Protein AF-A0A7S4G9K7-F1 (afdb_monomer_lite)

InterPro domains:
  IPR003690 Transcription termination factor, mitochondrial/chloroplastic [PF02536] (16-98)
  IPR003690 Transcription termination factor, mitochondrial/chloroplastic [SM00733] (19-49)
  IPR003690 Transcription termination factor, mitochondrial/chloroplastic [SM00733] (51-81)
  IPR003690 Transcriptio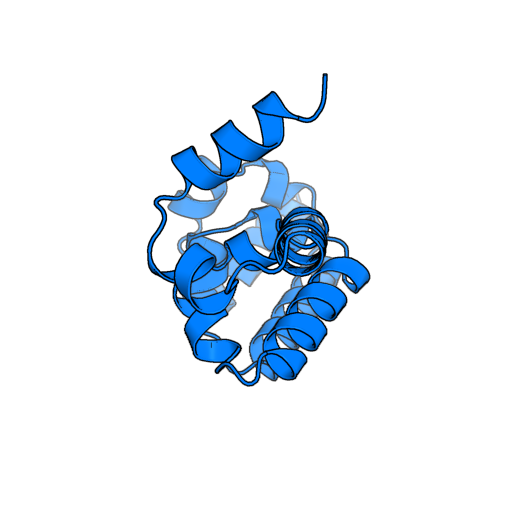n termination factor, mitochondrial/chloroplastic [SM00733] (83-108)
  IPR038538 MTERF superfamily, mitochondrial/chloroplastic [G3DSA:1.25.70.10] (1-130)

Radius of gyration: 15.68 Å; chains: 1; bounding box: 38×39×38 Å

Structure (mmCIF, N/CA/C/O backbone):
data_AF-A0A7S4G9K7-F1
#
_entry.id   AF-A0A7S4G9K7-F1
#
loop_
_atom_site.group_PDB
_atom_site.id
_atom_site.type_symbol
_atom_site.label_atom_id
_atom_site.label_alt_id
_atom_site.label_comp_id
_atom_site.label_asym_id
_atom_site.label_entity_id
_atom_site.label_seq_id
_atom_site.pdbx_PDB_ins_code
_atom_site.Cartn_x
_atom_site.Cartn_y
_atom_site.Cartn_z
_atom_site.occupancy
_atom_site.B_iso_or_equiv
_atom_site.auth_seq_id
_atom_site.auth_comp_id
_atom_site.auth_asym_id
_atom_site.auth_atom_id
_atom_site.pdbx_PDB_model_num
ATOM 1 N N . MET A 1 1 ? 16.736 5.005 -18.626 1.00 53.62 1 MET A N 1
ATOM 2 C CA . MET A 1 1 ? 16.126 3.741 -19.108 1.00 53.62 1 MET A CA 1
ATOM 3 C C . MET A 1 1 ? 16.351 2.571 -18.154 1.00 53.62 1 MET A C 1
ATOM 5 O O . MET A 1 1 ? 15.453 1.751 -18.030 1.00 53.62 1 MET A O 1
ATOM 9 N N . GLU A 1 2 ? 17.488 2.496 -17.458 1.00 63.41 2 GLU A N 1
ATOM 10 C CA . GLU A 1 2 ? 17.794 1.411 -16.509 1.00 63.41 2 GLU A CA 1
ATOM 11 C C . GLU A 1 2 ? 16.772 1.290 -15.362 1.00 63.41 2 GLU A C 1
ATOM 13 O O . GLU A 1 2 ? 16.274 0.195 -15.109 1.00 63.41 2 GLU A O 1
ATOM 18 N N . ASN A 1 3 ? 16.327 2.419 -14.788 1.00 74.31 3 ASN A N 1
ATOM 19 C CA . ASN A 1 3 ? 15.316 2.414 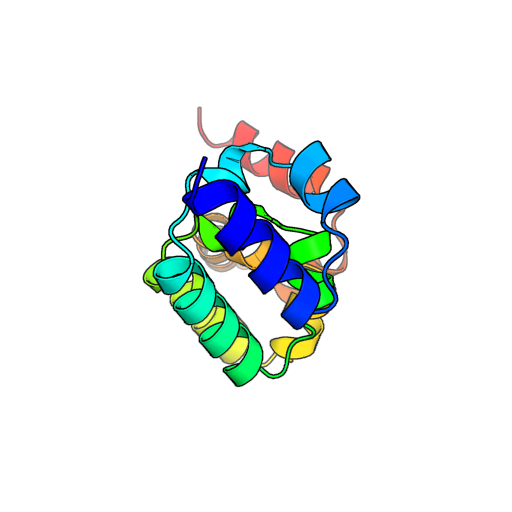-13.719 1.00 74.31 3 ASN A CA 1
ATOM 20 C C . ASN A 1 3 ? 13.961 1.828 -14.166 1.00 74.31 3 ASN A C 1
ATOM 22 O O . ASN A 1 3 ? 13.314 1.118 -13.411 1.00 74.31 3 ASN A O 1
ATOM 26 N N . MET A 1 4 ? 13.556 2.051 -15.424 1.00 84.56 4 MET A N 1
ATOM 27 C CA . MET A 1 4 ? 12.281 1.546 -15.951 1.00 84.56 4 MET A CA 1
ATOM 28 C C . MET A 1 4 ? 12.268 0.014 -16.024 1.00 84.56 4 MET A C 1
ATOM 30 O O . MET A 1 4 ? 11.284 -0.607 -15.634 1.00 84.56 4 MET A O 1
ATOM 34 N N . LYS A 1 5 ? 13.371 -0.602 -16.474 1.00 87.25 5 LYS A N 1
ATOM 35 C CA . LYS A 1 5 ? 13.502 -2.067 -16.507 1.00 87.25 5 LYS A CA 1
ATOM 36 C C . LYS A 1 5 ? 13.488 -2.658 -15.096 1.00 87.25 5 LYS A C 1
ATOM 38 O O . LYS A 1 5 ? 12.790 -3.641 -14.873 1.00 87.25 5 LYS A O 1
ATOM 43 N N . GLY A 1 6 ? 14.196 -2.027 -14.155 1.00 91.00 6 GLY A N 1
ATOM 44 C CA . GLY A 1 6 ? 14.208 -2.436 -12.748 1.00 91.00 6 GLY A CA 1
ATOM 45 C C . GLY A 1 6 ? 12.823 -2.374 -12.100 1.00 91.00 6 GLY A C 1
ATOM 46 O O . GLY A 1 6 ? 12.397 -3.342 -11.479 1.00 91.00 6 GLY A O 1
ATOM 47 N N . THR A 1 7 ? 12.077 -1.283 -12.304 1.00 93.00 7 THR A N 1
ATOM 48 C CA . THR A 1 7 ? 10.702 -1.149 -11.797 1.00 93.00 7 THR A CA 1
ATOM 49 C C . THR A 1 7 ? 9.769 -2.219 -12.364 1.00 93.00 7 THR A C 1
ATOM 51 O O . THR A 1 7 ? 9.006 -2.813 -11.610 1.00 93.00 7 THR A O 1
ATOM 54 N N . VAL A 1 8 ? 9.823 -2.486 -13.675 1.00 93.81 8 VAL A N 1
ATOM 55 C CA . VAL A 1 8 ? 8.956 -3.497 -14.308 1.00 93.81 8 VAL A CA 1
ATOM 56 C C . VAL A 1 8 ? 9.276 -4.901 -13.797 1.00 93.81 8 VAL A C 1
ATOM 58 O O . VAL A 1 8 ? 8.350 -5.639 -13.471 1.00 93.81 8 VAL A O 1
ATOM 61 N N . ALA A 1 9 ? 10.560 -5.258 -13.694 1.00 94.56 9 ALA A N 1
ATOM 62 C CA . ALA A 1 9 ? 10.976 -6.547 -13.140 1.00 94.56 9 ALA A CA 1
ATOM 63 C C . ALA A 1 9 ? 10.495 -6.706 -11.692 1.00 94.56 9 ALA A C 1
ATOM 65 O O . ALA A 1 9 ? 9.885 -7.714 -11.353 1.00 94.56 9 ALA A O 1
ATOM 66 N N . TYR A 1 10 ? 10.673 -5.668 -10.873 1.00 95.19 10 TYR A N 1
ATOM 67 C CA . TYR A 1 10 ? 10.236 -5.697 -9.483 1.00 95.19 10 TYR A CA 1
ATOM 68 C C . TYR A 1 10 ? 8.711 -5.809 -9.341 1.00 95.19 10 TYR A C 1
ATOM 70 O O . TYR A 1 10 ? 8.217 -6.557 -8.509 1.00 95.19 10 TYR A O 1
ATOM 78 N N . PHE A 1 11 ? 7.930 -5.120 -10.175 1.00 95.69 11 PHE A N 1
ATOM 79 C CA . PHE A 1 11 ? 6.473 -5.284 -10.161 1.00 95.69 11 PHE A CA 1
ATOM 80 C C . PHE A 1 11 ? 6.026 -6.678 -10.617 1.00 95.69 11 PHE A C 1
ATOM 82 O O . PHE A 1 11 ? 5.030 -7.176 -10.099 1.00 95.69 11 PHE A O 1
ATOM 89 N N . ALA A 1 12 ? 6.759 -7.324 -11.527 1.00 93.88 12 ALA A N 1
ATOM 90 C CA . ALA A 1 12 ? 6.487 -8.709 -11.897 1.00 93.88 12 ALA A CA 1
ATOM 91 C C . ALA A 1 12 ? 6.740 -9.680 -10.727 1.00 93.88 12 ALA A C 1
ATOM 93 O O . ALA A 1 12 ? 5.936 -10.584 -10.526 1.00 93.88 12 ALA A O 1
ATOM 94 N N . GLU A 1 13 ? 7.792 -9.462 -9.924 1.00 95.38 13 GLU A N 1
ATOM 95 C CA . GLU A 1 13 ? 8.061 -10.241 -8.698 1.00 95.38 13 GLU A CA 1
ATOM 96 C C . GLU A 1 13 ? 6.924 -10.129 -7.668 1.00 95.38 13 GLU A C 1
ATOM 98 O O . GLU A 1 13 ? 6.653 -11.081 -6.944 1.00 95.38 13 GLU A O 1
ATOM 103 N N . LEU A 1 14 ? 6.246 -8.979 -7.618 1.00 94.75 14 LEU A N 1
ATOM 104 C CA . LEU A 1 14 ? 5.129 -8.709 -6.705 1.00 94.75 14 LEU A CA 1
ATOM 105 C C . LEU A 1 14 ? 3.755 -9.091 -7.272 1.00 94.75 14 LEU A C 1
ATOM 107 O O . LEU A 1 14 ? 2.745 -8.727 -6.675 1.00 94.75 14 LEU A O 1
ATOM 111 N N . GLU A 1 15 ? 3.695 -9.723 -8.448 1.00 95.88 15 GLU A N 1
ATOM 112 C CA . GLU A 1 15 ? 2.441 -10.039 -9.153 1.00 95.88 15 GLU A CA 1
ATOM 113 C C . GLU A 1 15 ? 1.535 -8.802 -9.380 1.00 95.88 15 GLU A C 1
ATOM 115 O O . GLU A 1 15 ? 0.303 -8.872 -9.417 1.00 95.88 15 GLU A O 1
ATOM 120 N N . VAL A 1 16 ? 2.150 -7.626 -9.541 1.00 96.38 16 VAL A N 1
ATOM 121 C CA . VAL A 1 16 ? 1.465 -6.353 -9.792 1.00 96.38 16 VAL A CA 1
ATOM 122 C C . VAL A 1 16 ? 1.111 -6.227 -11.276 1.00 96.38 16 VAL A C 1
ATOM 124 O O . VAL A 1 16 ? 1.915 -6.526 -12.159 1.00 96.38 16 VAL A O 1
ATOM 127 N N . ASP A 1 17 ? -0.075 -5.692 -11.574 1.00 96.44 17 ASP A N 1
ATOM 128 C CA . ASP A 1 17 ? -0.473 -5.354 -12.941 1.00 96.44 17 ASP A CA 1
ATOM 129 C C . ASP A 1 17 ? 0.260 -4.078 -13.379 1.00 96.44 17 ASP A C 1
ATOM 131 O O . ASP A 1 17 ? -0.189 -2.944 -13.174 1.00 96.44 17 ASP A O 1
ATOM 135 N N . VAL A 1 18 ? 1.437 -4.284 -13.973 1.00 94.88 18 VAL A N 1
ATOM 136 C CA . VAL A 1 18 ? 2.336 -3.220 -14.430 1.00 94.88 18 VAL A CA 1
ATOM 137 C C . VAL A 1 18 ? 1.623 -2.251 -15.368 1.00 94.88 18 VAL A C 1
ATOM 139 O O . VAL A 1 18 ? 1.781 -1.039 -15.231 1.00 94.88 18 VAL A O 1
ATOM 142 N N . VAL A 1 19 ? 0.817 -2.761 -16.306 1.00 95.06 19 VAL A N 1
ATOM 143 C CA . VAL A 1 19 ? 0.129 -1.933 -17.308 1.00 95.06 19 VAL A CA 1
ATOM 144 C C . VAL A 1 19 ? -0.864 -1.006 -16.618 1.00 95.06 19 VAL A C 1
ATOM 146 O O . VAL A 1 19 ? -0.865 0.204 -16.859 1.00 95.06 19 VAL A O 1
ATOM 149 N N . ARG A 1 20 ? -1.674 -1.547 -15.705 1.00 95.06 20 ARG A N 1
ATOM 150 C CA . ARG A 1 20 ? -2.626 -0.763 -14.915 1.00 95.06 20 ARG A CA 1
ATOM 151 C C . ARG A 1 20 ? -1.933 0.295 -14.062 1.00 95.06 20 ARG A C 1
ATOM 153 O O . ARG A 1 20 ? -2.388 1.440 -14.023 1.00 95.06 20 ARG A O 1
ATOM 160 N N . VAL A 1 21 ? -0.857 -0.074 -13.373 1.00 96.31 21 VAL A N 1
ATOM 161 C CA . VAL A 1 21 ? -0.109 0.826 -12.488 1.00 96.31 21 VAL A CA 1
ATOM 162 C C . VAL A 1 21 ? 0.528 1.971 -13.264 1.00 96.31 21 VAL A C 1
ATOM 164 O O . VAL A 1 21 ? 0.361 3.128 -12.877 1.00 96.31 21 VAL A O 1
ATOM 167 N N . VAL A 1 22 ? 1.190 1.674 -14.382 1.00 94.25 22 VAL A N 1
ATOM 168 C CA . VAL A 1 22 ? 1.850 2.680 -15.225 1.00 94.25 22 VAL A CA 1
ATOM 169 C C . VAL A 1 22 ? 0.834 3.627 -15.854 1.00 94.25 22 VAL A C 1
ATOM 171 O O . VAL A 1 22 ? 1.051 4.834 -15.830 1.00 94.25 22 VAL A O 1
ATOM 174 N N . ASN A 1 23 ? -0.305 3.119 -16.337 1.00 94.88 23 ASN A N 1
ATOM 175 C CA . ASN A 1 23 ? -1.373 3.963 -16.881 1.00 94.88 23 ASN A CA 1
ATOM 176 C C . ASN A 1 23 ? -1.982 4.896 -15.826 1.00 94.88 23 ASN A C 1
ATOM 178 O O . ASN A 1 23 ? -2.415 6.000 -16.150 1.00 94.88 23 ASN A O 1
ATOM 182 N N . LYS A 1 24 ? -2.028 4.461 -14.562 1.00 94.50 24 LYS A N 1
ATOM 183 C CA . LYS A 1 24 ? -2.589 5.250 -13.462 1.00 94.50 24 LYS A CA 1
ATOM 184 C C . LYS A 1 24 ? -1.599 6.260 -12.881 1.00 94.50 24 LYS A C 1
ATOM 186 O O . LYS A 1 24 ? -2.015 7.339 -12.470 1.00 94.50 24 LYS A O 1
ATOM 191 N N . HIS A 1 25 ? -0.322 5.897 -12.789 1.00 94.94 25 HIS A N 1
ATOM 192 C CA . HIS A 1 25 ? 0.714 6.697 -12.133 1.00 94.94 25 HIS A CA 1
ATOM 193 C C . HIS A 1 25 ? 2.072 6.512 -12.828 1.00 94.94 25 HIS A C 1
ATOM 195 O O . HIS A 1 25 ? 2.940 5.815 -12.300 1.00 94.94 25 HIS A O 1
ATOM 201 N N . PRO A 1 26 ? 2.306 7.131 -14.000 1.00 94.06 26 PRO A N 1
ATOM 202 C CA . PRO A 1 26 ? 3.561 6.979 -14.748 1.00 94.06 26 PRO A CA 1
ATOM 203 C C . PRO A 1 26 ? 4.820 7.350 -13.946 1.00 94.06 26 PRO A C 1
ATOM 205 O O . PRO A 1 26 ? 5.917 6.870 -14.232 1.00 94.06 26 PRO A O 1
ATOM 208 N N . GLN A 1 27 ? 4.667 8.175 -12.904 1.00 93.88 27 GLN A N 1
ATOM 209 C CA . GLN A 1 27 ? 5.735 8.588 -11.994 1.00 93.88 27 GLN A CA 1
ATOM 210 C C . GLN A 1 27 ? 6.324 7.427 -11.178 1.00 93.88 27 GLN A C 1
ATOM 212 O O . GLN A 1 27 ? 7.356 7.624 -10.538 1.00 93.88 27 GLN A O 1
ATOM 217 N N . VAL A 1 28 ? 5.739 6.219 -11.216 1.00 94.00 28 VAL A N 1
ATOM 218 C CA . VAL A 1 28 ? 6.359 5.016 -10.628 1.00 94.00 28 VAL A CA 1
ATOM 219 C C . VAL A 1 28 ? 7.797 4.806 -11.104 1.00 94.00 28 VAL A C 1
ATOM 221 O O . VAL A 1 28 ? 8.644 4.434 -10.301 1.00 94.00 28 VAL A O 1
ATOM 224 N N . PHE A 1 29 ? 8.111 5.137 -12.361 1.00 93.62 29 PHE A N 1
ATOM 225 C CA . PHE A 1 29 ? 9.469 5.028 -12.907 1.00 93.62 29 PHE A CA 1
ATOM 226 C C . PHE A 1 29 ? 10.458 6.070 -12.367 1.00 93.62 29 PHE A C 1
ATOM 228 O O . PHE A 1 29 ? 11.648 6.008 -12.675 1.00 93.62 29 PHE A O 1
ATOM 235 N N . GLY A 1 30 ? 9.981 7.047 -11.594 1.00 92.44 30 GLY A N 1
ATOM 236 C CA . GLY A 1 30 ? 10.810 8.039 -10.914 1.00 92.44 30 GLY A CA 1
ATOM 237 C C . GLY A 1 30 ? 11.247 7.619 -9.509 1.00 92.44 30 GLY A C 1
ATOM 238 O O . GLY A 1 30 ? 12.111 8.273 -8.931 1.00 92.44 30 GLY A O 1
ATOM 239 N N . TYR A 1 31 ? 10.677 6.553 -8.938 1.00 91.56 31 TYR A N 1
ATOM 240 C CA . TYR A 1 31 ? 11.117 6.035 -7.642 1.00 91.56 31 TYR A CA 1
ATOM 241 C C . TYR A 1 31 ? 12.255 5.027 -7.830 1.00 91.56 31 TYR A C 1
ATOM 243 O O . TYR A 1 31 ? 12.280 4.294 -8.819 1.00 91.56 31 TYR A O 1
ATOM 251 N N . SER A 1 32 ? 13.193 4.976 -6.882 1.00 93.12 32 SER A N 1
ATOM 252 C CA . SER A 1 32 ? 14.197 3.911 -6.859 1.00 93.12 32 SER A CA 1
ATOM 253 C C . SER A 1 32 ? 13.577 2.605 -6.364 1.00 93.12 32 SER A C 1
ATOM 255 O O . SER A 1 32 ? 12.701 2.613 -5.491 1.00 93.12 32 SER A O 1
ATOM 257 N N . VAL A 1 33 ? 14.042 1.479 -6.904 1.00 93.50 33 VAL A N 1
ATOM 258 C CA . VAL A 1 33 ? 13.568 0.144 -6.507 1.00 93.50 33 VAL A CA 1
ATOM 259 C C . VAL A 1 33 ? 13.852 -0.111 -5.024 1.00 93.50 33 VAL A C 1
ATOM 261 O O . VAL A 1 33 ? 13.013 -0.665 -4.322 1.00 93.50 33 VAL A O 1
ATOM 264 N N . GLU A 1 34 ? 14.972 0.380 -4.497 1.00 93.00 34 GLU A N 1
ATOM 265 C CA . GLU A 1 34 ? 15.331 0.304 -3.076 1.00 93.00 34 GLU A CA 1
ATOM 266 C C . GLU A 1 34 ? 14.295 1.017 -2.204 1.00 93.00 34 GLU A C 1
ATOM 268 O O . GLU A 1 34 ? 13.857 0.492 -1.178 1.00 93.00 34 GLU A O 1
ATOM 273 N N . LYS A 1 35 ? 13.847 2.206 -2.632 1.00 92.88 35 LYS A N 1
ATOM 274 C CA . LYS A 1 35 ? 12.804 2.946 -1.920 1.00 92.88 35 LYS A CA 1
ATOM 275 C C . LYS A 1 35 ? 11.491 2.168 -1.939 1.00 92.88 35 LYS A C 1
ATOM 277 O O . LYS A 1 35 ? 10.831 2.113 -0.901 1.00 92.88 35 LYS A O 1
ATOM 282 N N . MET A 1 36 ? 11.123 1.585 -3.085 1.00 95.56 36 MET A N 1
ATOM 283 C CA . MET A 1 36 ? 9.916 0.761 -3.223 1.00 95.56 36 MET A CA 1
ATOM 284 C C . MET A 1 36 ? 9.964 -0.456 -2.298 1.00 95.56 36 MET A C 1
ATOM 286 O O . MET A 1 36 ? 9.015 -0.658 -1.544 1.00 95.56 36 MET A O 1
ATOM 290 N N . LYS A 1 37 ? 11.085 -1.188 -2.275 1.00 96.19 37 LYS A N 1
ATOM 291 C CA . LYS A 1 37 ? 11.309 -2.347 -1.397 1.00 96.19 37 LYS A CA 1
ATOM 292 C C . LYS A 1 37 ? 11.069 -2.021 0.071 1.00 96.19 37 LYS A C 1
ATOM 294 O O . LYS A 1 37 ? 10.383 -2.771 0.750 1.00 96.19 37 LYS A O 1
ATOM 299 N N . GLY A 1 38 ? 11.531 -0.861 0.543 1.00 96.69 38 GLY A N 1
ATOM 300 C CA . GLY A 1 38 ? 11.258 -0.424 1.916 1.00 96.69 38 GLY A CA 1
ATOM 301 C C . GLY A 1 38 ? 9.769 -0.200 2.227 1.00 96.69 38 GLY A C 1
ATOM 302 O O . GLY A 1 38 ? 9.351 -0.403 3.361 1.00 96.69 38 GLY A O 1
ATOM 303 N N . ARG A 1 39 ? 8.951 0.204 1.241 1.00 96.44 39 ARG A N 1
ATOM 304 C CA . ARG A 1 39 ? 7.490 0.345 1.422 1.00 96.44 39 ARG A CA 1
ATOM 305 C C . ARG A 1 39 ? 6.802 -1.008 1.341 1.00 96.44 39 ARG A C 1
ATOM 307 O O . ARG A 1 39 ? 5.876 -1.244 2.102 1.00 96.44 39 ARG A O 1
ATOM 314 N N . VAL A 1 40 ? 7.248 -1.869 0.430 1.00 97.75 40 VAL A N 1
ATOM 315 C CA . VAL A 1 40 ? 6.721 -3.229 0.287 1.00 97.75 40 VAL A CA 1
ATOM 316 C C . VAL A 1 40 ? 6.956 -4.031 1.555 1.00 97.75 40 VAL A C 1
ATOM 318 O O . VAL A 1 40 ? 5.982 -4.516 2.107 1.00 97.75 40 VAL A O 1
ATOM 321 N N . ALA A 1 41 ? 8.184 -4.052 2.078 1.00 98.00 41 ALA A N 1
ATOM 322 C CA . ALA A 1 41 ? 8.501 -4.745 3.326 1.00 98.00 41 ALA A CA 1
ATOM 323 C C . ALA A 1 41 ? 7.591 -4.287 4.476 1.00 98.00 41 ALA A C 1
ATOM 325 O O . ALA A 1 41 ? 7.039 -5.102 5.203 1.00 98.00 41 ALA A O 1
ATOM 326 N N . TYR A 1 42 ? 7.348 -2.979 4.585 1.00 97.88 42 TYR A N 1
ATOM 327 C CA . TYR A 1 42 ? 6.426 -2.462 5.590 1.00 97.88 42 TYR A CA 1
ATOM 328 C C . TYR A 1 42 ? 4.974 -2.905 5.359 1.00 97.88 42 TYR A C 1
ATOM 330 O O . TYR A 1 42 ? 4.282 -3.246 6.306 1.00 97.88 42 TYR A O 1
ATOM 338 N N . LEU A 1 43 ? 4.489 -2.924 4.117 1.00 97.25 43 LEU A N 1
ATOM 339 C CA . LEU A 1 43 ? 3.152 -3.444 3.813 1.00 97.25 43 LEU A CA 1
ATOM 340 C C . LEU A 1 43 ? 3.046 -4.946 4.141 1.00 97.2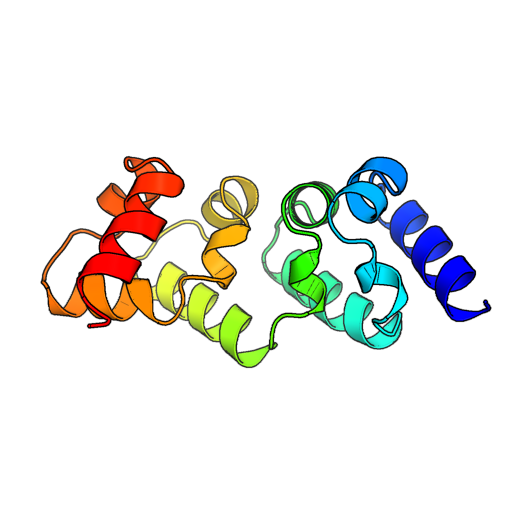5 43 LEU A C 1
ATOM 342 O O . LEU A 1 43 ? 2.041 -5.371 4.707 1.00 97.25 43 LEU A O 1
ATOM 346 N N . GLU A 1 44 ? 4.081 -5.732 3.848 1.00 97.31 44 GLU A N 1
ATOM 347 C CA . GLU A 1 44 ? 4.155 -7.156 4.199 1.00 97.31 44 GLU A CA 1
ATOM 348 C C . GLU A 1 44 ? 4.124 -7.370 5.718 1.00 97.31 44 GLU A C 1
ATOM 350 O O . GLU A 1 44 ? 3.383 -8.231 6.190 1.00 97.31 44 GLU A O 1
ATOM 355 N N . GLU A 1 45 ? 4.840 -6.546 6.494 1.00 97.75 45 GLU A N 1
ATOM 356 C CA . GLU A 1 45 ? 4.796 -6.554 7.967 1.00 97.75 45 GLU A CA 1
ATOM 357 C C . GLU A 1 45 ? 3.380 -6.306 8.514 1.00 97.75 45 GLU A C 1
ATOM 359 O O . GLU A 1 45 ? 3.007 -6.873 9.540 1.00 97.75 45 GLU A O 1
ATOM 364 N N . LEU A 1 46 ? 2.565 -5.506 7.817 1.00 96.19 46 LEU A N 1
ATOM 365 C CA . LEU A 1 46 ? 1.161 -5.272 8.174 1.00 96.19 46 LEU A CA 1
ATOM 366 C C . LEU A 1 46 ? 0.233 -6.436 7.791 1.00 96.19 46 LEU A C 1
ATOM 368 O O . LEU A 1 46 ? -0.959 -6.376 8.090 1.00 96.19 46 LEU A O 1
ATOM 372 N N . GLY A 1 47 ? 0.726 -7.461 7.089 1.00 96.44 47 GLY A N 1
ATOM 373 C CA . GLY A 1 47 ? -0.081 -8.590 6.622 1.00 96.44 47 GLY A CA 1
ATOM 374 C C . GLY A 1 47 ? -1.083 -8.227 5.519 1.00 96.44 47 GLY A C 1
ATOM 375 O O . GLY A 1 47 ? -2.148 -8.843 5.422 1.00 96.44 47 GLY A O 1
ATOM 376 N N . VAL A 1 48 ? -0.793 -7.206 4.703 1.00 96.31 48 VAL A N 1
ATOM 377 C CA . VAL A 1 48 ? -1.670 -6.790 3.591 1.00 96.31 48 VAL A CA 1
ATOM 378 C C . VAL A 1 48 ? -1.293 -7.475 2.279 1.00 96.31 48 VAL A C 1
ATOM 380 O O . VAL A 1 48 ? -0.163 -7.903 2.072 1.00 96.31 48 VAL A O 1
ATOM 383 N N . ASP A 1 49 ? -2.240 -7.515 1.347 1.00 97.00 49 ASP A N 1
ATOM 384 C CA . ASP A 1 49 ? -1.996 -7.905 -0.037 1.00 97.00 49 ASP A CA 1
ATOM 385 C C . ASP A 1 49 ? -1.315 -6.739 -0.769 1.00 97.00 49 ASP A C 1
ATOM 387 O O . ASP A 1 49 ? -1.954 -5.769 -1.200 1.00 97.00 49 ASP A O 1
ATOM 391 N N . VAL A 1 50 ? 0.014 -6.818 -0.867 1.00 97.56 50 VAL A N 1
ATOM 392 C CA . VAL A 1 50 ? 0.854 -5.788 -1.493 1.00 97.56 50 VAL A CA 1
ATOM 393 C C . VAL A 1 50 ? 0.438 -5.546 -2.939 1.00 97.56 50 VAL A C 1
ATOM 395 O O . VAL A 1 50 ? 0.288 -4.388 -3.340 1.00 97.56 50 VAL A O 1
ATOM 398 N N . ALA A 1 51 ? 0.213 -6.608 -3.715 1.00 97.06 51 ALA A N 1
ATOM 399 C CA . ALA A 1 51 ? -0.148 -6.502 -5.123 1.00 97.06 51 ALA A CA 1
ATOM 400 C C . ALA A 1 51 ? -1.443 -5.700 -5.280 1.00 97.06 51 ALA A C 1
ATOM 402 O O . ALA A 1 51 ? -1.526 -4.748 -6.065 1.00 97.06 51 ALA A O 1
ATOM 403 N N . LYS A 1 52 ? -2.452 -6.018 -4.467 1.00 95.88 52 LYS A N 1
ATOM 404 C CA . LYS A 1 52 ? -3.723 -5.294 -4.431 1.00 95.88 52 LYS A CA 1
ATOM 405 C C . LYS A 1 52 ? -3.550 -3.839 -4.012 1.00 95.88 52 LYS A C 1
ATOM 407 O O . LYS A 1 52 ? -4.122 -2.959 -4.664 1.00 95.88 52 LYS A O 1
ATOM 412 N N . VAL A 1 53 ? -2.770 -3.568 -2.965 1.00 96.31 53 VAL A N 1
ATOM 413 C CA . VAL A 1 53 ? -2.476 -2.204 -2.501 1.00 96.31 53 VAL A CA 1
ATOM 414 C C . VAL A 1 53 ? -1.831 -1.385 -3.616 1.00 96.31 53 VA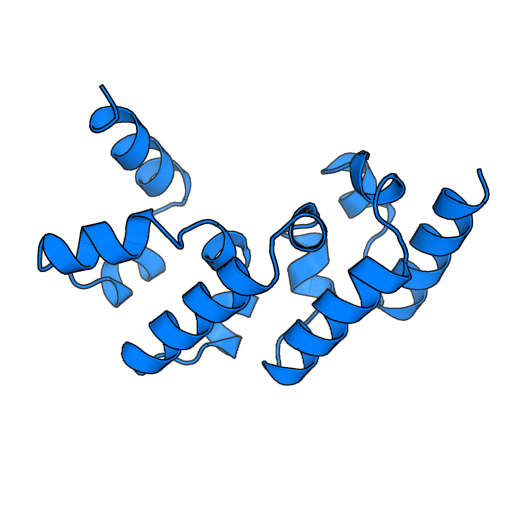L A C 1
ATOM 416 O O . VAL A 1 53 ? -2.324 -0.302 -3.933 1.00 96.31 53 VAL A O 1
ATOM 419 N N . VAL A 1 54 ? -0.792 -1.911 -4.264 1.00 96.88 54 VAL A N 1
ATOM 420 C CA . VAL A 1 54 ? -0.051 -1.221 -5.329 1.00 96.88 54 VAL A CA 1
ATOM 421 C C . VAL A 1 54 ? -0.924 -1.011 -6.569 1.00 96.88 54 VAL A C 1
ATOM 423 O O . VAL A 1 54 ? -0.979 0.099 -7.095 1.00 96.88 54 VAL A O 1
ATOM 426 N N . ASN A 1 55 ? -1.698 -2.017 -6.986 1.00 95.62 55 ASN A N 1
ATOM 427 C CA . ASN A 1 55 ? -2.648 -1.907 -8.100 1.00 95.62 55 ASN A CA 1
ATOM 428 C C . ASN A 1 55 ? -3.718 -0.822 -7.867 1.00 95.62 55 ASN A C 1
ATOM 430 O O . ASN A 1 55 ? -4.202 -0.175 -8.807 1.00 95.62 55 ASN A O 1
ATOM 434 N N . GLN A 1 56 ? -4.125 -0.618 -6.612 1.00 93.12 56 GLN A N 1
ATOM 435 C CA . GLN A 1 56 ? -5.128 0.376 -6.237 1.00 93.12 56 GLN A CA 1
ATOM 436 C C . GLN A 1 56 ? -4.539 1.754 -5.926 1.00 93.12 56 GLN A C 1
ATOM 438 O O . GLN A 1 56 ? -5.218 2.758 -6.173 1.00 93.12 56 GLN A O 1
ATOM 443 N N . LEU A 1 57 ? -3.317 1.826 -5.407 1.00 94.31 57 LEU A N 1
ATOM 444 C CA . LEU A 1 57 ? -2.668 3.047 -4.942 1.00 94.31 57 LEU A CA 1
ATOM 445 C C . LEU A 1 57 ? -1.164 3.065 -5.291 1.00 94.31 57 LEU A C 1
ATOM 447 O O . LEU A 1 57 ? -0.333 3.056 -4.384 1.00 94.31 57 LEU A O 1
ATOM 451 N N . PRO A 1 58 ? -0.780 3.157 -6.579 1.00 95.19 58 PRO A N 1
ATOM 452 C CA . PRO A 1 58 ? 0.631 3.213 -6.977 1.00 95.19 58 PRO A CA 1
ATOM 453 C C . PRO A 1 58 ? 1.445 4.322 -6.301 1.00 95.19 58 PRO A C 1
ATOM 455 O O . PRO A 1 58 ? 2.650 4.191 -6.089 1.00 95.19 58 PRO A O 1
ATOM 458 N N . GLN A 1 59 ? 0.782 5.423 -5.933 1.00 93.94 59 GLN A N 1
ATOM 459 C CA . GLN A 1 59 ? 1.402 6.539 -5.226 1.00 93.94 59 GLN A CA 1
ATOM 460 C C . GLN A 1 59 ? 1.909 6.175 -3.820 1.00 93.94 59 GLN A C 1
ATOM 462 O O . GLN A 1 59 ? 2.618 6.982 -3.224 1.00 93.94 59 GLN A O 1
ATOM 467 N N . VAL A 1 60 ? 1.607 4.975 -3.302 1.00 94.69 60 VAL A N 1
ATOM 468 C CA . VAL A 1 60 ? 2.132 4.465 -2.023 1.00 94.69 60 VAL A CA 1
ATOM 469 C C . VAL A 1 60 ? 3.662 4.548 -1.952 1.00 94.69 60 VAL A C 1
ATOM 471 O O . VAL A 1 60 ? 4.217 4.906 -0.918 1.00 94.69 60 VAL A O 1
ATOM 474 N N . PHE A 1 61 ? 4.361 4.351 -3.075 1.00 95.00 61 PHE A N 1
ATOM 475 C CA . PHE A 1 61 ? 5.823 4.475 -3.153 1.00 95.00 61 PHE A CA 1
ATOM 476 C C . PHE A 1 61 ? 6.334 5.918 -3.012 1.00 95.00 61 PHE A C 1
ATOM 478 O O . PHE A 1 61 ? 7.486 6.159 -2.631 1.00 95.00 61 PHE A O 1
ATOM 485 N N . GLY A 1 62 ? 5.473 6.892 -3.300 1.00 91.88 62 GLY A N 1
ATOM 486 C CA . GLY A 1 62 ? 5.737 8.312 -3.107 1.00 91.88 62 GLY A CA 1
ATOM 487 C C . GLY A 1 62 ? 5.541 8.778 -1.667 1.00 91.88 62 GLY A C 1
ATOM 488 O O . GLY A 1 62 ? 6.107 9.807 -1.297 1.00 91.88 62 GLY A O 1
ATOM 489 N N . LEU A 1 63 ? 4.793 8.029 -0.852 1.00 90.88 63 LEU A N 1
ATOM 490 C CA . LEU A 1 63 ? 4.488 8.414 0.520 1.00 90.88 63 LEU A CA 1
ATOM 491 C C . LEU A 1 63 ? 5.734 8.393 1.417 1.00 90.88 63 LEU A C 1
ATOM 493 O O . LEU A 1 63 ? 6.697 7.625 1.241 1.00 90.88 63 LEU A O 1
ATOM 497 N N . ARG A 1 64 ? 5.704 9.292 2.401 1.00 90.62 64 ARG A N 1
ATOM 498 C CA . ARG A 1 64 ? 6.660 9.321 3.505 1.00 90.62 64 ARG A CA 1
ATOM 499 C C . ARG A 1 64 ? 6.373 8.144 4.431 1.00 90.62 64 ARG A C 1
ATOM 501 O O . ARG A 1 64 ? 5.211 7.883 4.741 1.00 90.62 64 ARG A O 1
ATOM 508 N N . MET A 1 65 ? 7.422 7.437 4.851 1.00 92.44 65 MET A N 1
ATOM 509 C CA . MET A 1 65 ? 7.263 6.277 5.736 1.00 92.44 65 MET A CA 1
ATOM 510 C C . MET A 1 65 ? 6.674 6.696 7.081 1.00 92.44 65 MET A C 1
ATOM 512 O O . MET A 1 65 ? 5.865 5.964 7.641 1.00 92.44 65 MET A O 1
ATOM 516 N N . GLU A 1 66 ? 7.034 7.886 7.566 1.00 89.81 66 GLU A N 1
ATOM 517 C CA . GLU A 1 66 ? 6.508 8.445 8.809 1.00 89.81 66 GLU A CA 1
ATOM 518 C C . GLU A 1 66 ? 4.984 8.608 8.738 1.00 89.81 66 GLU A C 1
ATOM 520 O O . GLU A 1 66 ? 4.284 8.234 9.673 1.00 89.81 66 GLU A O 1
ATOM 525 N N . ASN A 1 67 ? 4.459 9.071 7.598 1.00 85.44 67 ASN A N 1
ATOM 526 C CA . ASN A 1 67 ? 3.017 9.232 7.405 1.00 85.44 67 ASN A CA 1
ATOM 527 C C . ASN A 1 67 ? 2.299 7.878 7.384 1.00 85.44 67 ASN A C 1
ATOM 529 O O . ASN A 1 67 ? 1.260 7.733 8.020 1.00 85.44 67 ASN A O 1
ATOM 533 N N . MET A 1 68 ? 2.859 6.879 6.689 1.00 92.31 68 MET A N 1
ATOM 534 C CA . MET A 1 68 ? 2.265 5.538 6.645 1.00 92.31 68 MET A CA 1
ATOM 535 C C . MET A 1 68 ? 2.195 4.911 8.041 1.00 92.31 68 MET A C 1
ATOM 537 O O . MET A 1 68 ? 1.150 4.389 8.423 1.00 92.31 68 MET A O 1
ATOM 541 N N . LYS A 1 69 ? 3.282 5.025 8.815 1.00 92.50 69 LYS A N 1
ATOM 542 C CA . LYS A 1 69 ? 3.348 4.545 10.200 1.00 92.50 69 LYS A CA 1
ATOM 543 C C . LYS A 1 69 ? 2.386 5.288 11.120 1.00 92.50 69 LYS A C 1
ATOM 545 O O . LYS A 1 69 ? 1.717 4.646 11.918 1.00 92.50 69 LYS A O 1
ATOM 550 N N . GLY A 1 70 ? 2.267 6.609 10.970 1.00 87.44 70 GLY A N 1
ATOM 551 C CA . GLY A 1 70 ? 1.300 7.410 11.721 1.00 87.44 70 GLY A CA 1
ATOM 552 C C . GLY A 1 70 ? -0.144 6.974 11.465 1.00 87.44 70 GLY A C 1
ATOM 553 O O . GLY A 1 70 ? -0.910 6.807 12.408 1.00 87.44 70 GLY A O 1
ATOM 554 N N . THR A 1 71 ? -0.509 6.703 10.207 1.00 86.00 71 THR A N 1
ATOM 555 C CA . THR A 1 71 ? -1.830 6.146 9.877 1.00 86.00 71 THR A CA 1
ATOM 556 C C . THR A 1 71 ? -2.054 4.774 10.511 1.00 86.00 71 THR A C 1
ATOM 558 O O . THR A 1 71 ? -3.151 4.512 10.991 1.00 86.00 71 THR A O 1
ATOM 561 N N . VAL A 1 72 ? -1.055 3.888 10.507 1.00 91.31 72 VAL A N 1
ATOM 562 C CA . VAL A 1 72 ? -1.199 2.553 11.110 1.00 91.31 72 VAL A CA 1
ATOM 563 C C . VAL A 1 72 ? -1.366 2.635 12.617 1.00 91.31 72 VAL A C 1
ATOM 565 O O . VAL A 1 72 ? -2.340 2.083 13.113 1.00 91.31 72 VAL A O 1
ATOM 568 N N . ALA A 1 73 ? -0.499 3.374 13.313 1.00 88.88 73 ALA A N 1
ATOM 569 C CA . ALA A 1 73 ? -0.597 3.557 14.762 1.00 88.88 73 ALA A CA 1
ATOM 570 C C . ALA A 1 73 ? -1.982 4.082 15.158 1.00 88.88 73 ALA A C 1
ATOM 572 O O . ALA A 1 73 ? -2.615 3.592 16.085 1.00 88.88 73 ALA A O 1
ATOM 573 N N . TYR A 1 74 ? -2.507 5.017 14.370 1.00 80.44 74 TYR A N 1
ATOM 574 C CA . TYR A 1 74 ? -3.852 5.529 14.554 1.00 80.44 74 TYR A CA 1
ATOM 575 C C . TYR A 1 74 ? -4.952 4.461 14.377 1.00 80.44 74 TYR A C 1
ATOM 577 O O . TYR A 1 74 ? -5.894 4.37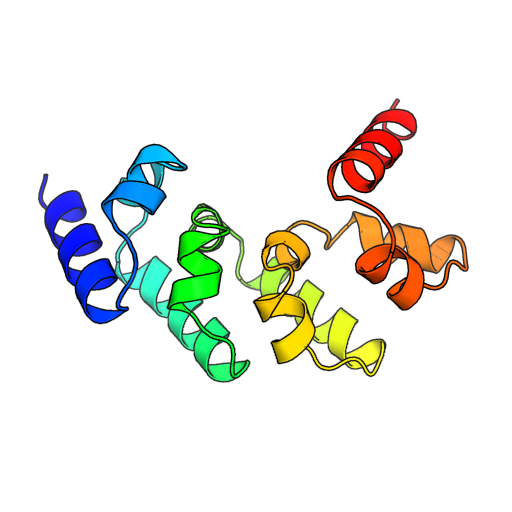8 15.164 1.00 80.44 74 TYR A O 1
ATOM 585 N N . LEU A 1 75 ? -4.864 3.627 13.337 1.00 83.31 75 LEU A N 1
ATOM 586 C CA . LEU A 1 75 ? -5.820 2.534 13.131 1.00 83.31 75 LEU A CA 1
ATOM 587 C C . LEU A 1 75 ? -5.736 1.488 14.258 1.00 83.31 75 LEU A C 1
ATOM 589 O O . LEU A 1 75 ? -6.764 0.942 14.659 1.00 83.31 75 LEU A O 1
ATOM 593 N N . GLU A 1 76 ? -4.541 1.243 14.791 1.00 87.94 76 GLU A N 1
ATOM 594 C CA . GLU A 1 76 ? -4.331 0.378 15.955 1.00 87.94 76 GLU A CA 1
ATOM 595 C C . GLU A 1 76 ? -4.967 0.972 17.220 1.00 87.94 76 GLU A C 1
ATOM 597 O O . GLU A 1 76 ? -5.662 0.256 17.939 1.00 87.94 76 GLU A O 1
ATOM 602 N N . GLU A 1 77 ? -4.822 2.281 17.458 1.00 82.75 77 GLU A N 1
ATOM 603 C CA . GLU A 1 77 ? -5.477 2.998 18.565 1.00 82.75 77 GLU A CA 1
ATOM 604 C C . GLU A 1 77 ? -7.009 2.932 18.485 1.00 82.75 77 GLU A C 1
ATOM 606 O O . GLU A 1 77 ? -7.685 2.811 19.508 1.00 82.75 77 GLU A O 1
ATOM 611 N N . LEU A 1 78 ? -7.573 2.948 17.273 1.00 77.75 78 LEU A N 1
ATOM 612 C CA . LEU A 1 78 ? -9.005 2.731 17.057 1.00 77.75 78 LEU A CA 1
ATOM 613 C C . LEU A 1 78 ? -9.455 1.279 17.299 1.00 77.75 78 LEU A C 1
ATOM 615 O O . LEU A 1 78 ? -10.657 1.002 17.252 1.00 77.75 78 LEU A O 1
ATOM 619 N N . GLY A 1 79 ? -8.526 0.345 17.517 1.00 83.31 79 GLY A N 1
ATOM 620 C CA . GLY A 1 79 ? -8.819 -1.072 17.724 1.00 83.31 79 GLY A CA 1
ATOM 621 C C . GLY A 1 79 ? -9.387 -1.768 16.485 1.00 83.31 79 GLY A C 1
ATOM 622 O O . GLY A 1 79 ? -10.102 -2.765 16.614 1.00 83.31 79 GLY A O 1
ATOM 623 N N . VAL A 1 80 ? -9.125 -1.240 15.282 1.00 83.94 80 VAL A N 1
ATOM 624 C CA . VAL A 1 80 ? -9.576 -1.855 14.027 1.00 83.94 80 VAL A CA 1
ATOM 625 C C . VAL A 1 80 ? -8.511 -2.775 13.440 1.00 83.94 80 VAL A C 1
ATOM 627 O O . VAL A 1 80 ? -7.315 -2.610 13.651 1.00 83.94 80 VAL A O 1
ATOM 630 N N . ASP A 1 81 ? -8.954 -3.737 12.635 1.00 89.62 81 ASP A N 1
ATOM 631 C CA . ASP A 1 81 ? -8.062 -4.589 11.851 1.00 89.62 81 ASP A CA 1
ATOM 632 C C . ASP A 1 81 ? -7.408 -3.770 10.723 1.00 89.62 81 ASP A C 1
ATOM 634 O O . ASP A 1 81 ? -8.021 -3.503 9.679 1.00 89.62 81 ASP A O 1
ATOM 638 N N . VAL A 1 82 ? -6.160 -3.355 10.958 1.00 89.75 82 VAL A N 1
ATOM 639 C CA . VAL A 1 82 ? -5.351 -2.549 10.034 1.00 89.75 82 VAL A CA 1
ATOM 640 C C . VAL A 1 82 ? -5.255 -3.219 8.670 1.00 89.75 82 VAL A C 1
ATOM 642 O O . VAL A 1 82 ? -5.504 -2.571 7.650 1.00 89.75 82 VAL A O 1
ATOM 645 N N . ALA A 1 83 ? -4.948 -4.518 8.635 1.00 94.12 83 ALA A N 1
ATOM 646 C CA . ALA A 1 83 ? -4.733 -5.243 7.394 1.00 94.12 83 ALA A CA 1
ATOM 647 C C . ALA A 1 83 ? -6.002 -5.244 6.539 1.00 94.12 83 ALA A C 1
ATOM 649 O O . ALA A 1 83 ? -5.976 -4.953 5.339 1.00 94.12 83 ALA A O 1
ATOM 650 N N . LYS A 1 84 ? -7.152 -5.499 7.170 1.00 88.56 84 LYS A N 1
ATOM 651 C CA . LYS A 1 84 ? -8.464 -5.461 6.517 1.00 88.56 84 LYS A CA 1
ATOM 652 C C . LYS A 1 84 ? -8.819 -4.068 6.004 1.00 88.56 84 LYS A C 1
ATOM 654 O O . LYS A 1 84 ? -9.338 -3.951 4.889 1.00 88.56 84 LYS A O 1
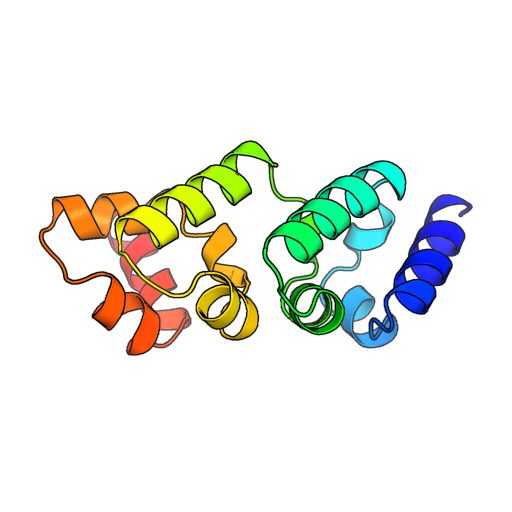ATOM 659 N N . VAL A 1 85 ? -8.550 -3.020 6.785 1.00 86.94 85 VAL A N 1
ATOM 660 C CA . VAL A 1 85 ? -8.803 -1.628 6.380 1.00 86.94 85 VAL A CA 1
ATOM 661 C C . VAL A 1 85 ? -7.929 -1.253 5.187 1.00 86.94 85 VAL A C 1
ATOM 663 O O . VAL A 1 85 ? -8.462 -0.803 4.172 1.00 86.94 85 VAL A O 1
ATOM 666 N N . VAL A 1 86 ? -6.621 -1.503 5.255 1.00 89.75 86 VAL A N 1
ATOM 667 C CA . VAL A 1 86 ? -5.671 -1.169 4.185 1.00 89.75 86 VAL A CA 1
ATOM 668 C C . VAL A 1 86 ? -5.972 -1.967 2.914 1.00 89.75 86 VAL A C 1
ATOM 670 O O . VAL A 1 86 ? -6.031 -1.381 1.838 1.00 89.75 86 VAL A O 1
ATOM 673 N N . ASN A 1 87 ? -6.285 -3.263 3.013 1.00 89.44 87 ASN A N 1
ATOM 674 C CA . ASN A 1 87 ? -6.668 -4.095 1.863 1.00 89.44 87 ASN A CA 1
ATOM 675 C C . ASN A 1 87 ? -7.959 -3.643 1.168 1.00 89.44 87 ASN A C 1
ATOM 677 O O . ASN A 1 87 ? -8.181 -3.955 -0.009 1.00 89.44 87 ASN A O 1
ATOM 681 N N . ARG A 1 88 ? -8.862 -2.980 1.898 1.00 86.88 88 ARG A N 1
ATOM 682 C CA . ARG A 1 88 ? -10.119 -2.451 1.356 1.00 86.88 88 ARG A CA 1
ATOM 683 C C . ARG A 1 88 ? -9.951 -1.026 0.837 1.00 86.88 88 ARG A C 1
ATOM 685 O O . ARG A 1 88 ? -10.563 -0.667 -0.169 1.00 86.88 88 ARG A O 1
ATOM 692 N N . LEU A 1 89 ? -9.152 -0.221 1.530 1.00 85.81 89 LEU A N 1
ATOM 693 C CA . LEU A 1 89 ? -8.988 1.202 1.287 1.00 85.81 89 LEU A CA 1
ATOM 694 C C . LEU A 1 89 ? -7.520 1.630 1.460 1.00 85.81 89 LEU A C 1
ATOM 696 O O . LEU A 1 89 ? -7.207 2.367 2.390 1.00 85.81 89 LEU A O 1
ATOM 700 N N . PRO A 1 90 ? -6.620 1.295 0.516 1.00 89.44 90 PRO A N 1
ATOM 701 C CA . PRO A 1 90 ? -5.210 1.682 0.618 1.00 89.44 90 PRO A CA 1
ATOM 702 C C . PRO A 1 90 ? -4.986 3.194 0.744 1.00 89.44 90 PRO A C 1
ATOM 704 O O . PRO A 1 90 ? -4.028 3.639 1.365 1.00 89.44 90 PRO A O 1
ATOM 707 N N . ALA A 1 91 ? -5.893 4.007 0.184 1.00 85.81 91 ALA A N 1
ATOM 708 C CA . ALA A 1 91 ? -5.835 5.470 0.292 1.00 85.81 91 ALA A CA 1
ATOM 709 C C . ALA A 1 91 ? -5.937 5.995 1.731 1.00 85.81 91 ALA A C 1
ATOM 711 O O . ALA A 1 91 ? -5.719 7.184 1.928 1.00 85.81 91 ALA A O 1
ATOM 712 N N . VAL A 1 92 ? -6.219 5.139 2.719 1.00 83.69 92 VAL A N 1
ATOM 713 C CA . VAL A 1 92 ? -6.169 5.503 4.138 1.00 83.69 92 VAL A CA 1
ATOM 714 C C . VAL A 1 92 ? -4.824 6.113 4.541 1.00 83.69 92 VAL A C 1
ATOM 716 O O . VAL A 1 92 ? -4.804 7.048 5.333 1.00 83.69 92 VAL A O 1
ATOM 719 N N . PHE A 1 93 ? -3.716 5.698 3.912 1.00 84.94 93 PHE A N 1
ATOM 720 C CA . PHE A 1 93 ? -2.394 6.305 4.118 1.00 84.94 93 PHE A CA 1
ATOM 721 C C . PHE A 1 93 ? -2.301 7.781 3.692 1.00 84.94 93 PHE A C 1
ATOM 723 O O . PHE A 1 93 ? -1.352 8.470 4.056 1.00 84.94 93 PHE A O 1
ATOM 730 N N . GLY A 1 94 ? -3.253 8.270 2.893 1.00 73.62 94 GLY A N 1
ATOM 731 C CA . GLY A 1 94 ? -3.362 9.679 2.520 1.00 73.62 94 GLY A CA 1
ATOM 732 C C . GLY A 1 94 ? -4.154 10.523 3.519 1.00 73.62 94 GLY A C 1
ATOM 733 O O . GLY A 1 94 ? -4.040 11.741 3.474 1.00 73.62 94 GLY A O 1
ATOM 734 N N . TYR A 1 95 ? -4.915 9.904 4.427 1.00 68.06 95 TYR A N 1
ATOM 735 C CA . TYR A 1 95 ? -5.860 10.599 5.309 1.00 68.06 95 TYR A CA 1
ATOM 736 C C . TYR A 1 95 ? -5.258 11.066 6.644 1.00 68.06 95 TYR A C 1
ATOM 738 O O . TYR A 1 95 ? -5.993 11.509 7.526 1.00 68.06 95 TYR A O 1
ATOM 746 N N . SER A 1 96 ? -3.936 10.966 6.833 1.00 56.44 96 SER A N 1
ATOM 747 C CA . SER A 1 96 ? -3.298 11.122 8.152 1.00 56.44 96 SER A CA 1
ATOM 748 C C . SER A 1 96 ? -3.556 12.471 8.842 1.00 56.44 96 SER A C 1
ATOM 750 O O . SER A 1 96 ? -3.498 12.528 10.062 1.00 56.44 96 SER A O 1
ATOM 752 N N . MET A 1 97 ? -3.858 13.547 8.104 1.00 50.34 97 MET A N 1
ATOM 753 C CA . MET A 1 97 ? -4.243 14.841 8.701 1.00 50.34 97 MET A CA 1
ATOM 754 C C . MET A 1 97 ? -5.756 15.003 8.895 1.00 50.34 97 MET A C 1
ATOM 756 O O . MET A 1 97 ? -6.202 15.740 9.765 1.00 50.34 97 MET A O 1
ATOM 760 N N . GLU A 1 98 ? -6.559 14.311 8.098 1.00 58.00 98 GLU A N 1
ATOM 761 C CA . GLU A 1 98 ? -8.007 14.523 8.015 1.00 58.00 98 GLU A CA 1
ATOM 762 C C . GLU A 1 98 ? -8.742 13.717 9.085 1.00 58.00 98 GLU A C 1
ATOM 764 O O . GLU A 1 98 ? -9.783 14.123 9.588 1.00 58.00 98 GLU A O 1
ATOM 769 N N . VAL A 1 99 ? -8.174 12.579 9.478 1.00 55.12 99 VAL A N 1
ATOM 770 C CA . VAL A 1 99 ? -8.776 11.682 10.461 1.00 55.12 99 VAL A CA 1
ATOM 771 C C . VAL A 1 99 ? -8.535 12.143 11.900 1.00 55.12 99 VAL A C 1
ATOM 773 O O . VAL A 1 99 ? -9.449 12.060 12.719 1.00 55.12 99 VAL A O 1
ATOM 776 N N . ALA A 1 100 ? -7.357 12.707 12.187 1.00 53.66 100 ALA A N 1
ATOM 777 C CA . ALA A 1 100 ? -7.091 13.377 13.461 1.00 53.66 100 ALA A CA 1
ATOM 778 C C . ALA A 1 100 ? -8.116 14.497 13.715 1.00 53.66 100 ALA A C 1
ATOM 780 O O . ALA A 1 100 ? -8.697 14.584 14.793 1.00 53.66 100 ALA A O 1
ATOM 781 N N . TYR A 1 101 ? -8.434 15.267 12.672 1.00 57.34 101 TYR A N 1
ATOM 782 C CA . TYR A 1 101 ? -9.454 16.310 12.725 1.00 57.34 101 TYR A CA 1
ATOM 783 C C . TYR A 1 101 ? -10.871 15.761 12.976 1.00 57.34 101 TYR A C 1
ATOM 785 O O . TYR A 1 101 ? -11.620 16.299 13.788 1.00 57.34 101 TYR A O 1
ATOM 793 N N . LEU A 1 102 ? -11.256 14.651 12.336 1.00 61.84 102 LEU A N 1
ATOM 794 C CA . LEU A 1 102 ? -12.556 14.013 12.596 1.00 61.84 102 LEU A CA 1
ATOM 795 C C . LEU A 1 102 ? -12.702 13.553 14.057 1.00 61.84 102 LEU A C 1
ATOM 797 O O . LEU A 1 102 ? -13.801 13.622 14.612 1.00 61.84 102 LEU A O 1
ATOM 801 N N . GLN A 1 103 ? -11.609 13.117 14.686 1.00 59.00 103 GLN A N 1
ATOM 802 C CA . GLN A 1 103 ? -11.598 12.746 16.099 1.00 59.00 103 GLN A CA 1
ATOM 803 C C . GLN A 1 103 ? -11.693 13.963 17.028 1.00 59.00 103 GLN A C 1
ATOM 805 O O . GLN A 1 103 ? -12.434 13.902 18.009 1.00 59.00 103 GLN A O 1
ATOM 810 N N . GLU A 1 104 ? -11.031 15.080 16.706 1.00 60.88 104 GLU A N 1
ATOM 811 C CA . GLU A 1 104 ? -11.204 16.356 17.426 1.00 60.88 104 GLU A CA 1
ATOM 812 C C . GLU A 1 104 ? -12.663 16.839 17.404 1.00 60.88 104 GLU A C 1
ATOM 814 O O . GLU A 1 104 ? -13.155 17.395 18.384 1.00 60.88 104 GLU A O 1
ATOM 819 N N . LEU A 1 105 ? -13.389 16.565 16.315 1.00 62.50 105 LEU A N 1
ATOM 820 C CA . LEU A 1 105 ? -14.818 16.859 16.187 1.00 62.50 105 LEU A CA 1
ATOM 821 C C . LEU A 1 105 ? -15.737 15.854 16.914 1.00 62.50 105 LEU A C 1
ATOM 823 O O . LEU A 1 105 ? -16.960 15.988 16.847 1.00 62.50 105 LEU A O 1
ATOM 827 N N . GLY A 1 106 ? -15.186 14.840 17.590 1.00 66.69 106 GLY A N 1
ATOM 828 C CA . GLY A 1 106 ? -15.951 13.816 18.310 1.00 66.69 106 GLY A CA 1
ATOM 829 C C . GLY A 1 106 ? -16.687 12.820 17.405 1.00 66.69 106 GLY A C 1
ATOM 830 O O . GLY A 1 106 ? -17.635 12.167 17.848 1.00 66.69 106 GLY A O 1
ATOM 831 N N . LEU A 1 107 ? -16.295 12.708 16.131 1.00 65.25 107 LEU A N 1
ATOM 832 C CA . LEU A 1 107 ? -16.939 11.813 15.172 1.00 65.25 107 LEU A CA 1
ATOM 833 C C . LEU A 1 107 ? -16.388 10.387 15.274 1.00 65.25 107 LEU A C 1
ATOM 835 O O . LEU A 1 107 ? -15.193 10.155 15.439 1.00 65.25 107 LEU A O 1
ATOM 839 N N . ASP A 1 108 ? -17.277 9.407 15.098 1.00 65.75 108 ASP A N 1
ATOM 840 C CA . ASP A 1 108 ? -16.911 7.993 15.010 1.00 65.75 108 ASP A CA 1
ATOM 841 C C . ASP A 1 108 ? -16.227 7.713 13.665 1.00 65.75 108 ASP A C 1
ATOM 843 O O . ASP A 1 108 ? -16.869 7.431 12.643 1.00 65.75 108 ASP A O 1
ATOM 847 N N . VAL A 1 109 ? -14.899 7.804 13.681 1.00 63.34 109 VAL A N 1
ATOM 848 C CA . VAL A 1 109 ? -14.045 7.628 12.508 1.00 63.34 109 VAL A CA 1
ATOM 849 C C . VAL A 1 109 ? -14.291 6.282 11.843 1.00 63.34 109 VAL A C 1
ATOM 851 O O . VAL A 1 109 ? -14.377 6.223 10.617 1.00 63.34 109 VAL A O 1
ATOM 854 N N . THR A 1 110 ? -14.507 5.214 12.617 1.00 58.06 110 THR A N 1
ATOM 855 C CA . THR A 1 110 ? -14.757 3.880 12.059 1.00 58.06 110 THR A CA 1
ATOM 856 C C . THR A 1 110 ? -16.017 3.848 11.198 1.00 58.06 110 THR A C 1
ATOM 858 O O . THR A 1 110 ? -16.026 3.198 10.152 1.00 58.06 110 THR A O 1
ATOM 861 N N . LYS A 1 111 ? -17.071 4.593 11.555 1.00 64.62 111 LYS A N 1
ATOM 862 C CA . LYS A 1 111 ? -18.260 4.742 10.700 1.00 64.62 111 LYS A CA 1
ATOM 863 C C . LYS A 1 111 ? -17.977 5.610 9.483 1.00 64.62 111 LYS A C 1
ATOM 865 O O . LYS A 1 111 ? -18.436 5.265 8.396 1.00 64.62 111 LYS A O 1
ATOM 870 N N . VAL A 1 112 ? -17.225 6.694 9.648 1.00 64.06 112 VAL A N 1
ATOM 871 C CA . VAL A 1 112 ? -16.890 7.634 8.569 1.00 64.06 112 VAL A CA 1
ATOM 872 C C . VAL A 1 112 ? -16.083 6.944 7.468 1.00 64.06 112 VAL A C 1
ATOM 874 O O . VAL A 1 112 ? -16.519 6.940 6.315 1.00 64.06 112 VAL A O 1
ATOM 877 N N . VAL A 1 113 ? -14.986 6.261 7.813 1.00 61.47 113 VAL A N 1
ATOM 878 C CA . VAL A 1 113 ? -14.150 5.559 6.823 1.00 61.47 113 VAL A CA 1
ATOM 879 C C . VAL A 1 113 ? -14.849 4.355 6.187 1.00 61.47 113 VAL A C 1
ATOM 881 O O . VAL A 1 113 ? -14.565 4.018 5.039 1.00 61.47 113 VAL A O 1
ATOM 884 N N . ASN A 1 114 ? -15.788 3.708 6.890 1.00 55.59 114 ASN A N 1
ATOM 885 C CA . ASN A 1 114 ? -16.482 2.530 6.364 1.00 55.59 114 ASN A CA 1
ATOM 886 C C . ASN A 1 114 ? -17.754 2.840 5.560 1.00 55.59 114 ASN A C 1
ATOM 888 O O . ASN A 1 114 ? -18.170 1.980 4.777 1.00 55.59 114 ASN A O 1
ATOM 892 N N . ARG A 1 115 ? -18.397 4.002 5.765 1.00 60.00 115 ARG A N 1
ATOM 893 C CA . ARG A 1 115 ? -19.711 4.330 5.173 1.00 60.00 115 ARG A CA 1
ATOM 894 C C . ARG A 1 115 ? -19.679 5.433 4.120 1.00 60.00 115 ARG A C 1
ATOM 896 O O . ARG A 1 115 ? -20.575 5.448 3.281 1.00 60.00 115 ARG A O 1
ATOM 903 N N . LEU A 1 116 ? -18.705 6.345 4.142 1.00 54.34 116 LEU A N 1
ATOM 904 C CA . LEU A 1 116 ? -18.711 7.485 3.223 1.00 54.34 116 LEU A CA 1
ATOM 905 C C . LEU A 1 116 ? -17.917 7.200 1.934 1.00 54.34 116 LEU A C 1
ATOM 907 O O . LEU A 1 116 ? -16.756 6.792 1.993 1.00 54.34 116 LEU A O 1
ATOM 911 N N . PRO A 1 117 ? -18.514 7.423 0.746 1.00 53.66 117 PRO A N 1
ATOM 912 C CA . PRO A 1 117 ? -17.806 7.334 -0.525 1.00 53.66 117 PRO A CA 1
ATOM 913 C C . PRO A 1 117 ? -16.617 8.303 -0.590 1.00 53.66 117 PRO A C 1
ATOM 915 O O . PRO A 1 117 ? -16.724 9.460 -0.186 1.00 53.66 117 PRO A O 1
ATOM 918 N N . ARG A 1 118 ? -15.506 7.854 -1.192 1.00 54.31 118 ARG A N 1
ATOM 919 C CA . ARG A 1 118 ? -14.231 8.597 -1.314 1.00 54.31 118 ARG A CA 1
ATOM 920 C C . ARG A 1 118 ? -14.365 10.070 -1.722 1.00 54.31 118 ARG A C 1
ATOM 922 O O . ARG A 1 118 ? -13.612 10.893 -1.226 1.00 54.31 118 ARG A O 1
ATOM 929 N N . HIS A 1 119 ? -15.280 10.410 -2.628 1.00 55.50 119 HIS A N 1
ATOM 930 C CA . HIS A 1 119 ? -15.426 11.784 -3.122 1.00 55.50 119 HIS A CA 1
ATOM 931 C C . HIS A 1 119 ? -16.097 12.724 -2.106 1.00 55.50 119 HIS A C 1
ATOM 933 O O . HIS A 1 119 ? -15.838 13.922 -2.141 1.00 55.50 119 HIS A O 1
ATOM 939 N N . ILE A 1 120 ? -16.906 12.198 -1.178 1.00 55.53 120 ILE A N 1
ATOM 940 C CA . ILE A 1 120 ? -17.516 12.995 -0.103 1.00 55.53 120 ILE A CA 1
ATOM 941 C C . ILE A 1 120 ? -16.458 13.361 0.939 1.00 55.53 120 ILE A C 1
ATOM 943 O O . ILE A 1 120 ? -16.379 14.521 1.334 1.00 55.53 120 ILE A O 1
ATOM 947 N N . LEU A 1 121 ? -15.587 12.408 1.293 1.00 57.66 121 LEU A N 1
ATOM 948 C CA . LEU A 1 121 ? -14.427 12.664 2.155 1.00 57.66 121 LEU A CA 1
ATOM 949 C C . LEU A 1 121 ? -13.545 13.781 1.573 1.00 57.66 121 LEU A C 1
ATOM 951 O O . LEU A 1 121 ? -13.242 14.743 2.265 1.00 57.66 121 LEU A O 1
ATOM 955 N N . MET A 1 122 ? -13.233 13.722 0.275 1.00 48.94 122 MET A N 1
ATOM 956 C CA . MET A 1 122 ? -12.404 14.740 -0.390 1.00 48.94 122 MET A CA 1
ATOM 957 C C . MET A 1 122 ? -13.102 16.109 -0.534 1.00 48.94 122 MET A C 1
ATOM 959 O O . MET A 1 122 ? -12.436 17.141 -0.508 1.00 48.94 122 MET A O 1
ATOM 963 N N . SER A 1 123 ? -14.434 16.142 -0.683 1.00 51.19 123 SER A N 1
ATOM 964 C CA . SER A 1 123 ? -15.205 17.390 -0.820 1.00 51.19 123 SER A CA 1
ATOM 965 C C . SER A 1 123 ? -15.352 18.144 0.502 1.00 51.19 123 SER A C 1
ATOM 967 O O . SER A 1 123 ? -15.374 19.372 0.499 1.00 51.19 123 SER A O 1
ATOM 969 N N . TRP A 1 124 ? -15.462 17.431 1.626 1.00 52.38 124 TRP A N 1
ATOM 970 C CA . TRP A 1 124 ? -15.562 18.048 2.954 1.00 52.38 124 TRP A CA 1
ATOM 971 C C . TRP A 1 124 ? -14.240 18.703 3.365 1.00 52.38 124 TRP A C 1
ATOM 973 O O . TRP A 1 124 ? -14.243 19.808 3.900 1.00 52.38 124 TRP A O 1
ATOM 983 N N . VAL A 1 125 ? -13.117 18.069 3.013 1.00 47.75 125 VAL A N 1
ATOM 984 C CA . VAL A 1 125 ? -11.757 18.586 3.238 1.00 47.75 125 VAL A CA 1
ATOM 985 C C . VAL A 1 125 ? -11.513 19.905 2.491 1.00 47.75 125 VAL A C 1
ATOM 987 O O . VAL A 1 125 ? -10.889 20.815 3.027 1.00 47.75 125 VAL A O 1
ATOM 990 N N . TRP A 1 126 ? -12.061 20.060 1.281 1.00 43.91 126 TRP A N 1
ATOM 991 C CA . TRP A 1 126 ? -11.920 21.292 0.490 1.00 43.91 126 TRP A CA 1
ATOM 992 C C . TRP A 1 126 ? -12.760 22.470 1.003 1.00 43.91 126 TRP A C 1
ATOM 994 O O . TRP A 1 126 ? -12.404 23.622 0.769 1.00 43.91 126 TRP A O 1
ATOM 1004 N N . MET A 1 127 ? -13.870 22.205 1.696 1.00 43.53 127 MET A N 1
ATOM 1005 C CA . MET A 1 127 ? -14.782 23.250 2.178 1.00 43.53 127 MET A CA 1
ATOM 1006 C C . MET A 1 127 ? -14.268 24.011 3.407 1.00 43.53 127 MET A C 1
ATOM 1008 O O . MET A 1 127 ? -14.741 25.115 3.653 1.00 43.53 127 MET A O 1
ATOM 1012 N N . TRP A 1 128 ? -13.324 23.442 4.160 1.00 39.66 128 TRP A N 1
ATOM 1013 C CA . TRP A 1 128 ? -12.811 24.017 5.413 1.00 39.66 128 TRP A CA 1
ATOM 1014 C C . TRP A 1 128 ? -11.370 24.541 5.321 1.00 39.66 128 TRP A C 1
ATOM 1016 O O . TRP A 1 128 ? -10.871 25.135 6.269 1.00 39.66 128 TRP A O 1
ATOM 1026 N N . ALA A 1 129 ? -10.706 24.365 4.175 1.00 37.16 129 ALA A N 1
ATOM 1027 C CA . ALA A 1 129 ? -9.373 24.907 3.904 1.00 37.16 129 ALA A CA 1
ATOM 1028 C C . ALA A 1 129 ? -9.399 26.334 3.305 1.00 37.16 129 ALA A C 1
ATOM 1030 O O . ALA A 1 129 ? -8.431 26.745 2.661 1.00 37.16 129 ALA A O 1
ATOM 1031 N N . LYS A 1 130 ? -10.499 27.080 3.478 1.00 37.69 130 LYS A N 1
ATOM 1032 C CA . LYS A 1 130 ? -10.664 28.459 3.001 1.00 37.69 130 LYS A CA 1
ATOM 1033 C C . LYS A 1 130 ? -11.113 29.386 4.122 1.00 37.69 130 LYS A C 1
ATOM 1035 O O . LYS A 1 130 ? -11.966 28.947 4.921 1.00 37.69 130 LYS A O 1
#

pLDDT: mean 81.32, std 17.53, range [37.16, 98.0]

Foldseek 3Di:
DVLVVVLVVLLVVLVAPPVLLCVVCVCLSVAHPVLVVVLLVVLVVLVASSNLLCSVCVCSSVDDPVLQVLLQVVCVVLVHSSRVLCSVCVCSSVCNPVLVVCVVVVHPSVCVSVPDDPVVSVVVVVVPVD

Secondary structure (DSSP, 8-state):
-HHHHHHHHHHHHTT--HHHHHHH-GGGGGS-HHHHHHHHHHHHHTT--HHHHHHH-GGGGGS-HHHHHHHHHHHHHTT--HHHHHHH-GGGGG-TTHHHHHHHTT--HHHHHHHS-HHHHHHHHHHH--

Organism: NCBI:txid73025

Sequence (130 aa):
MENMKGTVAYFAELEVDVVRVVNKHPQVFGYSVEKMKGRVAYLEELGVDVAKVVNQLPQVFGLRMENMKGTVAYLEELGVDVAKVVNRLPAVFGYSMEVAYLQELGLDVTKVVNRLPRHILMSWVWMWAK